Protein AF-A0A7S2C0S3-F1 (afdb_monomer_lite)

Sequence (112 aa):
PATGQLWLTEMDFATAGFRNLRANPLLFSLIRSTEPYLDTYADYQTSPEGPPHDLRNIGFGRIRLAAATGRHFALLATKPADGVDARTEPIDDRRAETAKADTHLQTWEAKT

Foldseek 3Di:
DDWDKDKDKFWQCVFPVNVVCVVDCVNCVVVCVVPVCVVVLSCQCPDPCHDQLVLLVVQFAAWEWAAPESTMIMIMTTHDDPPDNRSVHDHHYCHVVRYDPHPPDDDDDDDD

pLDDT: mean 84.0, std 10.49, range [46.88, 95.0]

Secondary structure (DSSP, 8-state):
----EEEEEEE-TTSHHHHHHHH-HHHHHHHHHH-TTHHHHHHHHHSTTSHHHHHHHHT---EEEEESSSSEEEEEEEPPPTT---TTSPPEE-HHHHPPP--SSPPPPP--

Organism: NCBI:txid156173

Radius of gyration: 17.03 Å; chains: 1; bounding box: 48×29×50 Å

Structure (mmCIF, N/CA/C/O backbone):
data_AF-A0A7S2C0S3-F1
#
_entry.id   AF-A0A7S2C0S3-F1
#
loop_
_atom_site.group_PDB
_atom_site.id
_atom_site.type_symbol
_atom_site.label_atom_id
_atom_site.label_alt_id
_atom_site.label_comp_id
_atom_site.label_asym_id
_atom_site.label_entity_id
_atom_site.label_seq_id
_atom_site.pdbx_PDB_ins_code
_atom_site.Cartn_x
_atom_site.Cartn_y
_atom_site.Cartn_z
_atom_site.occupancy
_atom_site.B_iso_or_equiv
_atom_site.auth_seq_id
_atom_site.auth_comp_id
_atom_site.auth_asym_id
_atom_site.auth_atom_id
_atom_site.pdbx_PDB_model_num
ATOM 1 N N . PRO A 1 1 ? 6.197 -0.061 -28.679 1.00 46.88 1 PRO A N 1
ATOM 2 C CA . PRO A 1 1 ? 6.094 -1.199 -27.733 1.00 46.88 1 PRO A CA 1
ATOM 3 C C . PRO A 1 1 ? 5.153 -0.840 -26.576 1.00 46.88 1 PRO A C 1
ATOM 5 O O . PRO A 1 1 ? 5.325 0.219 -25.982 1.00 46.88 1 PRO A O 1
ATOM 8 N N . ALA A 1 2 ? 4.138 -1.664 -26.304 1.00 51.72 2 ALA A N 1
ATOM 9 C CA . ALA A 1 2 ? 3.251 -1.444 -25.164 1.00 51.72 2 ALA A CA 1
ATOM 10 C C . ALA A 1 2 ? 4.029 -1.738 -23.873 1.00 51.72 2 ALA A C 1
ATOM 12 O O . ALA A 1 2 ? 4.403 -2.879 -23.608 1.00 51.72 2 ALA A O 1
ATOM 13 N N . THR A 1 3 ? 4.344 -0.697 -23.109 1.00 78.19 3 THR A N 1
ATOM 14 C CA . THR A 1 3 ? 4.945 -0.817 -21.781 1.00 78.19 3 THR A CA 1
ATOM 15 C C . THR A 1 3 ? 3.927 -1.473 -20.853 1.00 78.19 3 THR A C 1
ATOM 17 O O . THR A 1 3 ? 2.832 -0.950 -20.668 1.00 78.19 3 THR A O 1
ATOM 20 N N . GLY A 1 4 ? 4.264 -2.644 -20.303 1.00 88.56 4 GLY A N 1
ATOM 21 C CA . GLY A 1 4 ? 3.383 -3.367 -19.385 1.00 88.56 4 GLY A CA 1
ATOM 22 C C . GLY A 1 4 ? 3.106 -2.552 -18.121 1.00 88.56 4 GLY A C 1
ATOM 23 O O . GLY A 1 4 ? 4.006 -1.895 -17.595 1.00 88.56 4 GLY A O 1
ATOM 24 N N . GLN A 1 5 ? 1.869 -2.593 -17.636 1.00 92.56 5 GLN A N 1
ATOM 25 C CA . GLN A 1 5 ? 1.447 -1.893 -16.425 1.00 92.56 5 GLN A CA 1
ATOM 26 C C . GLN A 1 5 ? 0.695 -2.848 -15.503 1.00 92.56 5 GLN A C 1
ATOM 28 O O . GLN A 1 5 ? -0.105 -3.660 -15.963 1.00 92.56 5 GLN A O 1
ATOM 33 N N . LEU A 1 6 ? 0.957 -2.724 -14.205 1.00 93.12 6 LEU A N 1
ATOM 34 C CA . LEU A 1 6 ? 0.182 -3.334 -13.136 1.00 93.12 6 LEU A CA 1
ATOM 35 C C . LEU A 1 6 ? -0.607 -2.232 -12.437 1.00 93.12 6 LEU A C 1
ATOM 37 O O . LEU A 1 6 ? -0.039 -1.214 -12.034 1.00 93.12 6 LEU A O 1
ATOM 41 N N . TRP A 1 7 ? -1.905 -2.456 -12.282 1.00 92.88 7 TRP A N 1
ATOM 42 C CA . TRP A 1 7 ? -2.791 -1.575 -11.541 1.00 92.88 7 TRP A CA 1
ATOM 43 C C . TRP A 1 7 ? -3.417 -2.339 -10.380 1.00 92.88 7 TRP A C 1
ATOM 45 O O . TRP A 1 7 ? -3.895 -3.458 -10.563 1.00 92.88 7 TRP A O 1
ATOM 55 N N . LEU A 1 8 ? -3.382 -1.735 -9.197 1.00 92.06 8 LEU A N 1
ATOM 56 C CA . LEU A 1 8 ? -3.950 -2.272 -7.965 1.00 92.06 8 LEU A CA 1
ATOM 57 C C . LEU A 1 8 ? -4.816 -1.195 -7.313 1.00 92.06 8 LEU A C 1
ATOM 59 O O . LEU A 1 8 ? -4.447 -0.020 -7.300 1.00 92.06 8 LEU A O 1
ATOM 63 N N . THR A 1 9 ? -5.941 -1.601 -6.739 1.00 92.38 9 THR A N 1
ATOM 64 C CA . THR A 1 9 ? -6.779 -0.746 -5.895 1.00 92.38 9 THR A CA 1
ATOM 65 C C . THR A 1 9 ? -7.079 -1.477 -4.611 1.00 92.38 9 THR A C 1
ATOM 67 O O . THR A 1 9 ? -7.605 -2.585 -4.670 1.00 92.38 9 THR A O 1
ATOM 70 N N . GLU A 1 10 ? -6.770 -0.862 -3.478 1.00 90.94 10 GLU A N 1
ATOM 71 C CA . GLU A 1 10 ? -6.864 -1.523 -2.179 1.00 90.94 10 GLU A CA 1
ATOM 72 C C . GLU A 1 10 ? -7.330 -0.577 -1.077 1.00 90.94 10 GLU A C 1
ATOM 74 O O . GLU A 1 10 ? -7.316 0.650 -1.231 1.00 90.94 10 GLU A O 1
ATOM 79 N N . MET A 1 11 ? -7.739 -1.163 0.052 1.00 89.88 11 MET A N 1
ATOM 80 C CA . MET A 1 11 ? -7.954 -0.427 1.300 1.00 89.88 11 MET A CA 1
ATOM 81 C C . MET A 1 11 ? -6.669 0.289 1.711 1.00 89.88 11 MET A C 1
ATOM 83 O O . MET A 1 11 ? -5.594 -0.289 1.622 1.00 89.88 11 MET A O 1
ATOM 87 N N . ASP A 1 12 ? -6.772 1.524 2.194 1.00 90.75 12 ASP A N 1
ATOM 88 C CA . ASP A 1 12 ? -5.640 2.280 2.723 1.00 90.75 12 ASP A CA 1
ATOM 89 C C . ASP A 1 12 ? -5.652 2.265 4.255 1.00 90.75 12 ASP A C 1
ATOM 91 O O . ASP A 1 12 ? -6.290 3.102 4.907 1.00 90.75 12 ASP A O 1
ATOM 95 N N . PHE A 1 13 ? -4.919 1.322 4.847 1.00 90.12 13 PHE A N 1
ATOM 96 C CA . PHE A 1 13 ? -4.834 1.169 6.301 1.00 90.12 13 PHE A CA 1
ATOM 97 C C . PHE A 1 13 ? -4.103 2.320 7.005 1.00 90.12 13 PHE A C 1
ATOM 99 O O . PHE A 1 13 ? -4.201 2.432 8.230 1.00 90.12 13 PHE A O 1
ATOM 106 N N . ALA A 1 14 ? -3.422 3.208 6.268 1.00 87.69 14 ALA A N 1
ATOM 107 C CA . ALA A 1 14 ? -2.822 4.412 6.840 1.00 87.69 14 ALA A CA 1
ATOM 108 C C . ALA A 1 14 ? -3.865 5.513 7.121 1.00 87.69 14 ALA A C 1
ATOM 110 O O . ALA A 1 14 ? -3.604 6.428 7.910 1.00 87.69 14 ALA A O 1
ATOM 111 N N . THR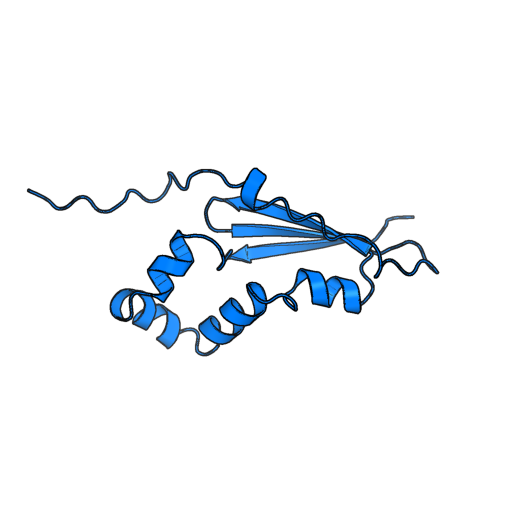 A 1 15 ? -5.057 5.428 6.517 1.00 86.94 15 THR A N 1
ATOM 112 C CA . THR A 1 15 ? -6.122 6.425 6.701 1.00 86.94 15 THR A CA 1
ATOM 113 C C . THR A 1 15 ? -6.695 6.408 8.118 1.00 86.94 15 THR A C 1
ATOM 115 O O . THR A 1 15 ? -6.799 5.370 8.777 1.00 86.94 15 THR A O 1
ATOM 118 N N . ALA A 1 16 ? -7.124 7.581 8.598 1.00 83.38 16 ALA A N 1
ATOM 119 C CA . ALA A 1 16 ? -7.678 7.735 9.945 1.00 83.38 16 ALA A CA 1
ATOM 120 C C . ALA A 1 16 ? -8.898 6.830 10.193 1.00 83.38 16 ALA A C 1
ATOM 122 O O . ALA A 1 16 ? -9.051 6.296 11.289 1.00 83.38 16 ALA A O 1
ATOM 123 N N . GLY A 1 17 ? -9.734 6.614 9.171 1.00 79.31 17 GLY A N 1
ATOM 124 C CA . GLY A 1 17 ? -10.901 5.738 9.266 1.00 79.31 17 GLY A CA 1
ATOM 125 C C . GLY A 1 17 ? -10.523 4.311 9.661 1.00 79.31 17 GLY A C 1
ATOM 126 O O . GLY A 1 17 ? -11.037 3.795 10.652 1.00 79.31 17 GLY A O 1
ATOM 127 N N . PHE A 1 18 ? -9.583 3.698 8.937 1.00 83.19 18 PHE A N 1
ATOM 128 C CA . PHE A 1 18 ? -9.135 2.339 9.233 1.00 83.19 18 PHE A CA 1
ATOM 129 C C . PHE A 1 18 ? -8.307 2.250 10.512 1.00 83.19 18 PHE A C 1
ATOM 131 O O . PHE A 1 18 ? -8.488 1.305 11.276 1.00 83.19 18 PHE A O 1
ATOM 138 N N . ARG A 1 19 ? -7.474 3.251 10.815 1.00 83.38 19 ARG A N 1
ATOM 139 C CA . ARG A 1 19 ? -6.751 3.310 12.096 1.00 83.38 19 ARG A CA 1
ATOM 140 C C . ARG A 1 19 ? -7.700 3.315 13.296 1.00 83.38 19 ARG A C 1
ATOM 142 O O . ARG A 1 19 ? -7.494 2.554 14.237 1.00 83.38 19 ARG A O 1
ATOM 149 N N . ASN A 1 20 ? -8.755 4.129 13.247 1.00 82.19 20 ASN A N 1
ATOM 150 C CA . ASN A 1 20 ? -9.740 4.221 14.327 1.00 82.19 20 ASN A CA 1
ATOM 151 C C . ASN A 1 20 ? -10.586 2.948 14.442 1.00 82.19 20 ASN A C 1
ATOM 153 O O . ASN A 1 20 ? -10.854 2.487 15.550 1.00 82.19 20 ASN A O 1
ATOM 157 N N . LEU A 1 21 ? -10.971 2.357 13.307 1.00 79.81 21 LEU A N 1
ATOM 158 C CA . LEU A 1 21 ? -11.674 1.074 13.272 1.00 79.81 21 LEU A CA 1
ATOM 159 C C . LEU A 1 21 ? -10.825 -0.043 13.895 1.00 79.81 21 LEU A C 1
ATOM 161 O O . LEU A 1 21 ? -11.312 -0.736 14.783 1.00 79.81 21 LEU A O 1
ATOM 165 N N . ARG A 1 22 ? -9.545 -0.159 13.514 1.00 82.31 22 ARG A N 1
ATOM 166 C CA . ARG A 1 22 ? -8.601 -1.160 14.052 1.00 82.31 22 ARG A CA 1
ATOM 167 C C . ARG A 1 22 ? -8.331 -0.996 15.548 1.00 82.31 22 ARG A C 1
ATOM 169 O O . ARG A 1 22 ? -8.066 -1.982 16.235 1.00 82.31 22 ARG A O 1
ATOM 176 N N . ALA A 1 23 ? -8.400 0.234 16.057 1.00 83.19 23 ALA A N 1
ATOM 177 C CA . ALA A 1 23 ? -8.223 0.530 17.475 1.00 83.19 23 ALA A CA 1
ATOM 178 C C . ALA A 1 23 ? -9.438 0.141 18.336 1.00 83.19 23 ALA A C 1
ATOM 180 O O . ALA A 1 23 ? -9.298 0.059 19.554 1.00 83.19 23 ALA A O 1
ATOM 181 N N . ASN A 1 24 ? -10.614 -0.103 17.742 1.00 83.75 24 ASN A N 1
ATOM 182 C CA . ASN A 1 24 ? -11.819 -0.495 18.468 1.00 83.75 24 ASN A CA 1
ATOM 183 C C . ASN A 1 24 ? -11.997 -2.028 18.445 1.00 83.75 24 ASN A C 1
ATOM 185 O O . ASN A 1 24 ? -12.421 -2.579 17.426 1.00 83.75 24 ASN A O 1
ATOM 189 N N . PRO A 1 25 ? -11.748 -2.737 19.564 1.00 76.50 25 PRO A N 1
ATOM 190 C CA . PRO A 1 25 ? -11.795 -4.197 19.591 1.00 76.50 25 PRO A CA 1
ATOM 191 C C . PRO A 1 25 ? -13.180 -4.751 19.261 1.00 76.50 25 PRO A C 1
ATOM 193 O O . PRO A 1 25 ? -13.276 -5.800 18.638 1.00 76.50 25 PRO A O 1
ATOM 196 N N . LEU A 1 26 ? -14.249 -4.049 19.650 1.00 79.25 26 LEU A N 1
ATOM 197 C CA . LEU A 1 26 ? -15.622 -4.490 19.420 1.00 79.25 26 LEU A CA 1
ATOM 198 C C . LEU A 1 26 ? -15.992 -4.363 17.938 1.00 79.25 26 LEU A C 1
ATOM 200 O O . LEU A 1 26 ? -16.424 -5.338 17.330 1.00 79.25 26 LEU A O 1
ATOM 204 N N . LEU A 1 27 ? -15.778 -3.185 17.345 1.00 70.50 27 LEU A N 1
ATOM 205 C CA . LEU A 1 27 ? -16.150 -2.913 15.950 1.00 70.50 27 LEU A CA 1
ATOM 206 C C . LEU A 1 27 ? -15.292 -3.694 14.949 1.00 70.50 27 LEU A C 1
ATOM 208 O O . LEU A 1 27 ? -15.778 -4.049 13.879 1.00 70.50 27 LEU A O 1
ATOM 212 N N . PHE A 1 28 ? -14.042 -3.995 15.303 1.00 72.75 28 PHE A N 1
ATOM 213 C CA . PHE A 1 28 ? -13.139 -4.765 14.450 1.00 72.75 28 PHE A CA 1
ATOM 214 C C . PHE A 1 28 ? -13.135 -6.271 14.749 1.00 72.75 28 PHE A C 1
ATOM 216 O O . PHE A 1 28 ? -12.559 -7.032 13.975 1.00 72.75 28 PHE A O 1
ATOM 223 N N . SER A 1 29 ? -13.783 -6.724 15.834 1.00 76.31 29 SER A N 1
ATOM 224 C CA . SER A 1 29 ? -13.845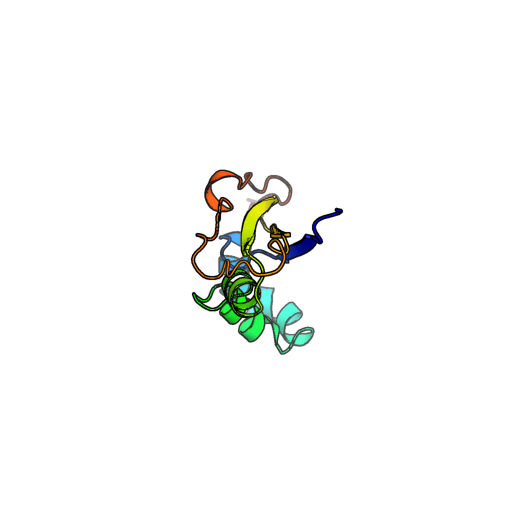 -8.154 16.190 1.00 76.31 29 SER A CA 1
ATOM 225 C C . SER A 1 29 ? -14.489 -8.996 15.094 1.00 76.31 29 SER A C 1
ATOM 227 O O . SER A 1 29 ? -13.966 -10.053 14.750 1.00 76.31 29 SER A O 1
ATOM 229 N N . LEU A 1 30 ? -15.583 -8.502 14.507 1.00 79.69 30 LEU A N 1
ATOM 230 C CA . LEU A 1 30 ? -16.303 -9.197 13.445 1.00 79.69 30 LEU A CA 1
ATOM 231 C C . LEU A 1 30 ? -15.422 -9.368 12.203 1.00 79.69 30 LEU A C 1
ATOM 233 O O . LEU A 1 30 ? -15.318 -10.470 11.676 1.00 79.69 30 LEU A O 1
ATOM 237 N N . ILE A 1 31 ? -14.726 -8.307 11.795 1.00 77.81 31 ILE A N 1
ATOM 238 C CA . ILE A 1 31 ? -13.850 -8.326 10.619 1.00 77.81 31 ILE A CA 1
ATOM 239 C C . ILE A 1 31 ? -12.640 -9.244 10.863 1.00 77.81 31 ILE A C 1
ATOM 241 O O . ILE A 1 31 ? -12.327 -10.091 10.032 1.00 77.81 31 ILE A O 1
ATOM 245 N N . ARG A 1 32 ? -12.002 -9.160 12.038 1.00 78.50 32 ARG A N 1
ATOM 246 C CA . ARG A 1 32 ? -10.898 -10.065 12.422 1.00 78.50 32 ARG A CA 1
ATOM 247 C C . ARG A 1 32 ? -11.324 -11.527 12.483 1.00 78.50 32 ARG A C 1
ATOM 249 O O . ARG A 1 32 ? -10.519 -12.406 12.197 1.00 78.50 32 ARG A O 1
ATOM 256 N N . SER A 1 33 ? -12.575 -11.793 12.861 1.00 82.56 33 SER A N 1
ATOM 257 C CA . SER A 1 33 ? -13.102 -13.160 12.919 1.00 82.56 33 SER A CA 1
ATOM 258 C C . SER A 1 33 ? -13.265 -13.793 11.535 1.00 82.56 33 SER A C 1
ATOM 260 O O . SER A 1 33 ? -13.169 -15.012 11.413 1.00 82.56 33 SER A O 1
ATOM 262 N N . THR A 1 34 ? -13.470 -12.976 10.497 1.00 85.06 34 THR A N 1
ATOM 263 C CA . THR A 1 34 ? -13.590 -13.435 9.107 1.00 85.06 34 THR A CA 1
ATOM 264 C C . THR A 1 34 ? -12.274 -13.353 8.334 1.00 85.06 34 THR A C 1
ATOM 266 O O . THR A 1 34 ? -12.101 -14.088 7.366 1.00 85.06 34 THR A O 1
ATOM 269 N N . GLU A 1 35 ? -11.333 -12.507 8.762 1.00 86.38 35 GLU A N 1
ATOM 270 C CA . GLU A 1 35 ? -10.050 -12.289 8.088 1.00 86.38 35 GLU A CA 1
ATOM 271 C C . GLU A 1 35 ? -8.867 -12.432 9.067 1.00 86.38 35 GLU A C 1
ATOM 273 O O . GLU A 1 35 ? -8.389 -11.442 9.631 1.00 86.38 35 GLU A O 1
ATOM 278 N N . PRO A 1 36 ? -8.347 -13.660 9.270 1.00 83.94 36 PRO A N 1
ATOM 279 C CA . PRO A 1 36 ? -7.355 -13.943 10.313 1.00 83.94 36 PRO A CA 1
ATOM 280 C C . PRO A 1 36 ? -5.994 -13.268 10.083 1.00 83.94 36 PRO A C 1
ATOM 282 O O . PRO A 1 36 ? -5.221 -13.118 11.026 1.00 83.94 36 PRO A O 1
ATOM 285 N N . TYR A 1 37 ? -5.696 -12.851 8.849 1.00 88.19 37 TYR A N 1
ATOM 286 C CA . TYR A 1 37 ? -4.435 -12.197 8.478 1.00 88.19 37 TYR A CA 1
ATOM 287 C C . TYR A 1 37 ? -4.573 -10.691 8.256 1.00 88.19 37 TYR A C 1
ATOM 289 O O . TYR A 1 37 ? -3.616 -10.055 7.818 1.00 88.19 37 TYR A O 1
ATOM 297 N N . LEU A 1 38 ? -5.740 -10.107 8.545 1.00 87.12 38 LEU A N 1
ATOM 298 C CA . LEU A 1 38 ? -6.014 -8.709 8.225 1.00 87.12 38 LEU A CA 1
ATOM 299 C C . LEU A 1 38 ? -5.055 -7.746 8.923 1.00 87.12 38 LEU A C 1
ATOM 301 O O . LEU A 1 38 ? -4.568 -6.810 8.298 1.00 87.12 38 LEU A O 1
ATOM 305 N N . ASP A 1 39 ? -4.754 -7.977 10.202 1.00 87.88 39 ASP A N 1
ATOM 306 C CA . ASP A 1 39 ? -3.807 -7.124 10.922 1.00 87.88 39 ASP A CA 1
ATOM 307 C C . ASP A 1 39 ? -2.391 -7.261 10.363 1.00 87.88 39 ASP A C 1
ATOM 309 O O . ASP A 1 39 ? -1.746 -6.250 10.113 1.00 87.88 39 ASP A O 1
ATOM 313 N N . THR A 1 40 ? -1.940 -8.486 10.078 1.00 91.38 40 THR A N 1
ATOM 314 C CA . THR A 1 40 ? -0.633 -8.725 9.449 1.00 91.38 40 THR A CA 1
ATOM 315 C C . THR A 1 40 ? -0.539 -8.044 8.086 1.00 91.38 40 THR A C 1
ATOM 317 O O . THR A 1 40 ? 0.472 -7.419 7.777 1.00 91.38 40 THR A O 1
ATOM 320 N N . TYR A 1 41 ? -1.599 -8.124 7.280 1.00 90.81 41 TYR 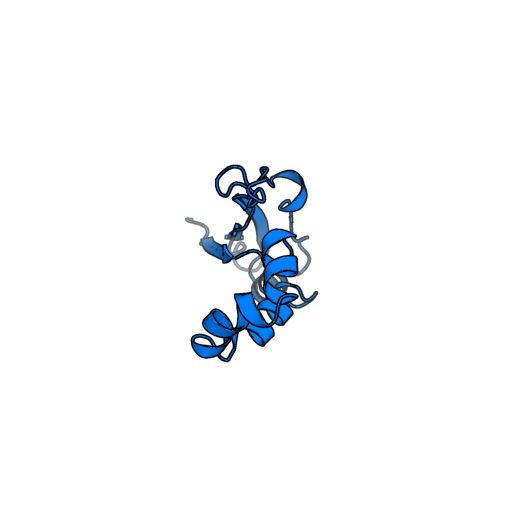A N 1
ATOM 321 C CA . TYR A 1 41 ? -1.661 -7.470 5.979 1.00 90.81 41 TYR A CA 1
ATOM 322 C C . TYR A 1 41 ? -1.671 -5.942 6.101 1.00 90.81 41 TYR A C 1
ATOM 324 O O . TYR A 1 41 ? -0.947 -5.262 5.378 1.00 90.81 41 TYR A O 1
ATOM 332 N N . ALA A 1 42 ? -2.441 -5.393 7.041 1.00 90.94 42 ALA A N 1
ATOM 333 C CA . ALA A 1 42 ? -2.492 -3.959 7.295 1.00 90.94 42 ALA A CA 1
ATOM 334 C C . ALA A 1 42 ? -1.145 -3.412 7.800 1.00 90.94 42 ALA A C 1
ATOM 336 O O . ALA A 1 42 ? -0.721 -2.326 7.395 1.00 90.94 42 ALA A O 1
ATOM 337 N N . ASP A 1 43 ? -0.449 -4.169 8.648 1.00 92.56 43 ASP A N 1
ATOM 338 C CA . ASP A 1 43 ? 0.881 -3.814 9.144 1.00 92.56 43 ASP A CA 1
ATOM 339 C C . ASP A 1 43 ? 1.919 -3.881 8.018 1.00 92.56 43 ASP A C 1
ATOM 341 O O . ASP A 1 43 ? 2.698 -2.946 7.850 1.00 92.56 43 ASP A O 1
ATOM 345 N N . TYR A 1 44 ? 1.867 -4.912 7.169 1.00 93.81 44 TYR A N 1
ATOM 346 C CA . TYR A 1 44 ? 2.686 -4.992 5.957 1.00 93.81 44 TYR A CA 1
ATOM 347 C C . TYR A 1 44 ? 2.438 -3.803 5.017 1.00 93.81 44 TYR A C 1
ATOM 349 O O . TYR A 1 44 ? 3.386 -3.128 4.615 1.00 93.81 44 TYR A O 1
ATOM 357 N N . GLN A 1 45 ? 1.174 -3.489 4.717 1.00 93.00 45 GLN A N 1
ATOM 358 C CA . GLN A 1 45 ? 0.806 -2.402 3.809 1.00 93.00 45 GLN A CA 1
ATOM 359 C C . GLN A 1 45 ? 1.300 -1.031 4.293 1.00 93.00 45 GLN A C 1
ATOM 361 O O . GLN A 1 45 ? 1.665 -0.181 3.481 1.00 93.00 45 GLN A O 1
ATOM 366 N N . THR A 1 46 ? 1.304 -0.815 5.608 1.00 90.38 46 THR A N 1
ATOM 367 C CA . THR A 1 46 ? 1.733 0.448 6.228 1.00 90.38 46 THR A CA 1
ATOM 368 C C . THR A 1 46 ? 3.221 0.487 6.578 1.00 90.38 46 THR A C 1
ATOM 370 O O . THR A 1 46 ? 3.724 1.539 6.979 1.00 90.38 46 THR A O 1
ATOM 373 N N . SER A 1 47 ? 3.939 -0.624 6.406 1.00 92.38 47 SER A N 1
ATOM 374 C CA . SER A 1 47 ? 5.373 -0.705 6.668 1.00 92.38 47 SER A CA 1
ATOM 375 C C . SER A 1 47 ? 6.215 -0.016 5.578 1.00 92.38 47 SER A C 1
ATOM 377 O O . SER A 1 47 ? 5.770 0.122 4.434 1.00 92.38 47 SER A O 1
ATOM 379 N N . PRO A 1 48 ? 7.472 0.365 5.885 1.00 87.19 48 PRO A N 1
ATOM 380 C CA . PRO A 1 48 ? 8.426 0.847 4.880 1.00 87.19 48 PRO A CA 1
ATOM 381 C C . PRO A 1 48 ? 8.715 -0.160 3.753 1.00 87.19 48 PRO A C 1
ATOM 383 O O . PRO A 1 48 ? 9.124 0.238 2.663 1.00 87.19 48 PRO A O 1
ATOM 386 N N . GLU A 1 49 ? 8.488 -1.449 4.013 1.00 88.19 49 GLU A N 1
ATOM 387 C CA . GLU A 1 49 ? 8.690 -2.567 3.084 1.00 88.19 49 GLU A CA 1
ATOM 388 C C . GLU A 1 49 ? 7.367 -3.034 2.452 1.00 88.19 49 GLU A C 1
ATOM 390 O O . GLU A 1 49 ? 7.253 -4.160 1.982 1.00 88.19 49 GLU A O 1
ATOM 395 N N . GLY A 1 50 ? 6.346 -2.173 2.439 1.00 91.31 50 GLY A N 1
ATOM 396 C CA . GLY A 1 50 ? 5.033 -2.502 1.897 1.00 91.31 50 GLY A CA 1
ATOM 397 C C . GLY A 1 50 ? 4.995 -2.687 0.368 1.00 91.31 50 GLY A C 1
ATOM 398 O O . GLY A 1 50 ? 6.015 -2.603 -0.325 1.00 91.31 50 GLY A O 1
ATOM 399 N N . PRO A 1 51 ? 3.789 -2.849 -0.207 1.00 93.00 51 PRO A N 1
ATOM 400 C CA . PRO A 1 51 ? 3.590 -3.203 -1.616 1.00 93.00 51 PRO A CA 1
ATOM 401 C C . PRO A 1 51 ? 4.372 -2.359 -2.642 1.00 93.00 51 PRO A C 1
ATOM 403 O O . PRO A 1 51 ? 4.918 -2.930 -3.589 1.00 93.00 51 PRO A O 1
ATOM 406 N N . PRO A 1 52 ? 4.488 -1.021 -2.497 1.00 93.00 52 PRO A N 1
ATOM 407 C CA . PRO A 1 52 ? 5.286 -0.208 -3.417 1.00 93.00 52 PRO A CA 1
ATOM 408 C C . PRO A 1 52 ? 6.771 -0.587 -3.422 1.00 93.00 52 PRO A C 1
ATOM 410 O O . PRO A 1 52 ? 7.420 -0.559 -4.467 1.00 93.00 52 PRO A O 1
ATOM 413 N N . HIS A 1 53 ? 7.311 -0.946 -2.258 1.00 92.00 53 HIS A N 1
ATOM 414 C CA . HIS A 1 53 ? 8.706 -1.327 -2.108 1.00 92.00 53 HIS A CA 1
ATOM 415 C C . HIS A 1 53 ? 8.966 -2.710 -2.717 1.00 92.00 53 HIS A C 1
ATOM 417 O O . HIS A 1 53 ? 9.949 -2.891 -3.438 1.00 92.00 53 HIS A O 1
ATOM 423 N N . ASP A 1 54 ? 8.060 -3.664 -2.508 1.00 92.88 54 ASP A N 1
ATOM 424 C CA . ASP A 1 54 ? 8.169 -5.000 -3.102 1.00 92.88 54 ASP A CA 1
ATOM 425 C C . ASP A 1 54 ? 8.063 -4.976 -4.625 1.00 92.88 54 ASP A C 1
ATOM 427 O O . ASP A 1 54 ? 8.867 -5.605 -5.314 1.00 92.88 54 ASP A O 1
ATOM 431 N N . LEU A 1 55 ? 7.144 -4.182 -5.179 1.00 92.62 55 LEU A N 1
ATOM 432 C CA . LEU A 1 55 ? 7.044 -3.998 -6.629 1.00 92.62 55 LEU A CA 1
ATOM 433 C C . LEU A 1 55 ? 8.341 -3.438 -7.218 1.00 92.62 55 LEU A C 1
ATOM 435 O O . LEU A 1 55 ? 8.799 -3.898 -8.268 1.00 92.62 55 LEU A O 1
ATOM 439 N N . ARG A 1 56 ? 8.976 -2.498 -6.517 1.00 91.50 56 ARG A N 1
ATOM 440 C CA . ARG A 1 56 ? 10.285 -1.971 -6.903 1.00 91.50 56 ARG A CA 1
ATOM 441 C C . ARG A 1 56 ? 11.359 -3.056 -6.861 1.00 91.50 56 ARG A C 1
ATOM 443 O O . ARG A 1 56 ? 12.099 -3.213 -7.828 1.00 91.50 56 ARG A O 1
ATOM 450 N N . ASN A 1 57 ? 11.416 -3.846 -5.789 1.00 90.75 57 ASN A N 1
ATOM 451 C CA . ASN A 1 57 ? 12.379 -4.942 -5.637 1.00 90.75 57 ASN A CA 1
ATOM 452 C C . ASN A 1 57 ? 12.259 -5.985 -6.764 1.00 90.75 57 ASN A C 1
ATOM 454 O O . ASN A 1 57 ? 13.278 -6.438 -7.299 1.00 90.75 57 ASN A O 1
ATOM 458 N N . ILE A 1 58 ? 11.022 -6.299 -7.168 1.00 89.94 58 ILE A N 1
ATOM 459 C CA . ILE A 1 58 ? 10.690 -7.209 -8.278 1.00 89.94 58 ILE A CA 1
ATOM 460 C C . ILE A 1 58 ? 11.132 -6.647 -9.643 1.00 89.94 58 ILE A C 1
ATOM 462 O O . ILE A 1 58 ? 11.351 -7.413 -10.581 1.00 89.94 58 ILE A O 1
ATOM 466 N N . GLY A 1 59 ? 11.329 -5.331 -9.757 1.00 89.62 59 GLY A N 1
ATOM 467 C CA . GLY A 1 59 ? 11.852 -4.677 -10.959 1.00 89.62 59 GLY A CA 1
ATOM 468 C C . GLY A 1 59 ? 10.843 -3.796 -11.695 1.00 89.62 59 GLY A C 1
ATOM 469 O O . GLY A 1 59 ? 11.088 -3.434 -12.846 1.00 89.62 59 GLY A O 1
ATOM 470 N N . PHE A 1 60 ? 9.718 -3.433 -11.071 1.00 91.31 60 PHE A N 1
ATOM 471 C CA . PHE A 1 60 ? 8.922 -2.311 -11.570 1.00 91.31 60 PHE A CA 1
ATOM 472 C C . PHE A 1 60 ? 9.677 -0.999 -11.349 1.00 91.31 60 PHE A C 1
ATOM 474 O O . PHE A 1 60 ? 10.369 -0.836 -10.347 1.00 91.31 60 PHE A O 1
ATOM 481 N N . GLY A 1 61 ? 9.540 -0.071 -12.296 1.00 87.44 61 GLY A N 1
ATOM 482 C CA . GLY A 1 61 ? 10.223 1.217 -12.231 1.00 87.44 61 GLY A CA 1
ATOM 483 C C . GLY A 1 61 ? 9.335 2.311 -11.682 1.00 87.44 61 GLY A C 1
ATOM 484 O O . GLY A 1 61 ? 9.270 2.545 -10.480 1.00 87.44 61 GLY A O 1
ATOM 485 N N . ARG A 1 62 ? 8.596 2.960 -12.583 1.00 91.06 62 ARG A N 1
ATOM 486 C CA . ARG A 1 62 ? 7.692 4.045 -12.214 1.00 91.06 62 ARG A CA 1
ATOM 487 C C . ARG A 1 62 ? 6.507 3.505 -11.417 1.00 91.06 62 ARG A C 1
ATOM 489 O O . ARG A 1 62 ? 5.593 2.913 -12.000 1.00 91.06 62 ARG A O 1
ATOM 496 N N . ILE A 1 63 ? 6.517 3.761 -10.113 1.00 94.62 63 ILE A N 1
ATOM 497 C CA . ILE A 1 63 ? 5.450 3.413 -9.171 1.00 94.62 63 ILE A CA 1
ATOM 498 C C . ILE A 1 63 ? 4.792 4.699 -8.676 1.00 94.62 63 ILE A C 1
ATOM 500 O O . ILE A 1 63 ? 5.469 5.619 -8.219 1.00 94.62 63 ILE A O 1
ATOM 504 N N . ARG A 1 64 ? 3.465 4.766 -8.789 1.00 94.94 64 ARG A N 1
ATOM 505 C CA . ARG A 1 64 ? 2.647 5.906 -8.366 1.00 94.94 64 ARG A CA 1
ATOM 506 C C . ARG A 1 64 ? 1.525 5.438 -7.466 1.00 94.94 64 ARG A C 1
ATOM 508 O O . ARG A 1 64 ? 0.847 4.473 -7.813 1.00 94.94 64 ARG A O 1
ATOM 515 N N . LEU A 1 65 ? 1.298 6.154 -6.373 1.00 94.75 65 LEU A N 1
ATOM 516 C CA . LEU A 1 65 ? 0.152 5.958 -5.498 1.00 94.75 65 LEU A CA 1
ATOM 517 C C . LEU A 1 65 ? -0.678 7.236 -5.442 1.00 94.75 65 LEU A C 1
ATOM 519 O O . LEU A 1 65 ? -0.147 8.339 -5.337 1.00 94.75 65 LEU A O 1
ATOM 523 N N . ALA A 1 66 ? -1.993 7.077 -5.481 1.00 93.81 66 ALA A N 1
ATOM 524 C CA . ALA A 1 66 ? -2.948 8.153 -5.268 1.00 93.81 66 ALA A CA 1
ATOM 525 C C . ALA A 1 66 ? -4.114 7.635 -4.429 1.00 93.81 66 ALA A C 1
ATOM 527 O O . ALA A 1 66 ? -4.446 6.452 -4.481 1.00 93.81 66 ALA A O 1
ATOM 528 N N . ALA A 1 67 ? -4.760 8.510 -3.667 1.00 89.19 67 ALA A N 1
ATOM 529 C CA . ALA A 1 67 ? -6.000 8.165 -2.998 1.00 89.19 67 ALA A CA 1
ATOM 530 C C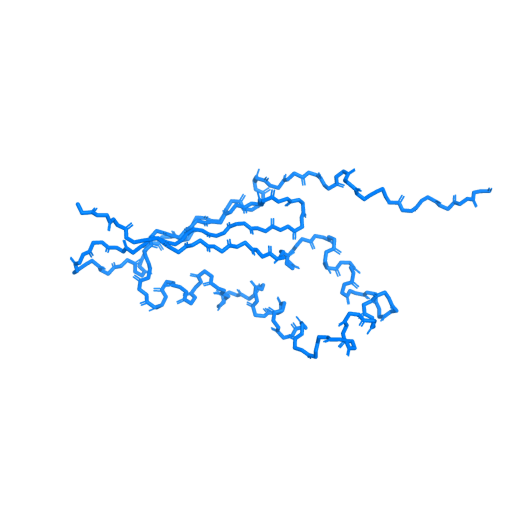 . ALA A 1 67 ? -7.103 8.007 -4.054 1.00 89.19 67 ALA A C 1
ATOM 532 O O . ALA A 1 67 ? -7.367 8.915 -4.844 1.00 89.19 67 ALA A O 1
ATOM 533 N N . ALA A 1 68 ? -7.738 6.838 -4.076 1.00 81.88 68 ALA A N 1
ATOM 534 C CA . ALA A 1 68 ? -8.896 6.571 -4.922 1.00 81.88 68 ALA A CA 1
ATOM 535 C C . ALA A 1 68 ? -10.174 7.098 -4.252 1.00 81.88 68 ALA A C 1
ATOM 537 O O . ALA A 1 68 ? -11.023 7.710 -4.899 1.00 81.88 68 ALA A O 1
ATOM 538 N N . THR A 1 69 ? -10.281 6.903 -2.934 1.00 78.69 69 THR A N 1
ATOM 539 C CA . THR A 1 69 ? -11.326 7.474 -2.071 1.00 78.69 69 THR A CA 1
ATOM 540 C C . THR A 1 69 ? -10.717 7.888 -0.726 1.00 78.69 69 THR A C 1
ATOM 542 O O . THR A 1 69 ? -9.517 7.731 -0.521 1.00 78.69 69 THR A O 1
ATOM 545 N N . GLY A 1 70 ? -11.521 8.376 0.228 1.00 75.50 70 GLY A N 1
ATOM 546 C CA . GLY A 1 70 ? -11.042 8.674 1.589 1.00 75.50 70 GLY A CA 1
ATOM 547 C C . GLY A 1 70 ? -10.524 7.460 2.383 1.00 75.50 70 GLY A C 1
ATOM 548 O O . GLY A 1 70 ? -9.951 7.639 3.455 1.00 75.50 70 GLY A O 1
ATOM 549 N N . ARG A 1 71 ? -10.716 6.234 1.871 1.00 84.88 71 ARG A N 1
ATOM 550 C CA . ARG A 1 71 ? -10.335 4.965 2.521 1.00 84.88 71 ARG A CA 1
ATOM 551 C C . ARG A 1 71 ? -9.602 3.981 1.607 1.00 84.88 71 ARG A C 1
ATOM 553 O O . ARG A 1 71 ? -9.202 2.926 2.075 1.00 84.88 71 ARG A O 1
ATOM 560 N N . HIS A 1 72 ? -9.435 4.285 0.325 1.00 89.19 72 HIS A N 1
ATOM 561 C CA . HIS A 1 72 ? -8.797 3.382 -0.636 1.00 89.19 72 HIS A CA 1
ATOM 562 C C . HIS A 1 72 ? -7.723 4.125 -1.413 1.00 89.19 72 HIS A C 1
ATOM 564 O O . HIS A 1 72 ? -7.879 5.314 -1.701 1.00 89.19 72 HIS A O 1
ATOM 570 N N . PHE A 1 73 ? -6.685 3.413 -1.832 1.00 92.75 73 PHE A N 1
ATOM 571 C CA . PHE A 1 73 ? -5.683 3.934 -2.750 1.00 92.75 73 PHE A CA 1
ATOM 572 C C . PHE A 1 73 ? -5.702 3.176 -4.077 1.00 92.75 73 PHE A C 1
ATOM 574 O O . PHE A 1 73 ? -6.155 2.036 -4.168 1.00 92.75 73 PHE A O 1
ATOM 581 N N . ALA A 1 74 ? -5.190 3.832 -5.110 1.00 94.50 74 ALA A N 1
ATOM 582 C CA . ALA A 1 74 ? -4.813 3.226 -6.371 1.00 94.50 74 ALA A CA 1
ATOM 583 C C . ALA A 1 74 ? -3.289 3.263 -6.499 1.00 94.50 74 ALA A C 1
ATOM 585 O O . ALA A 1 74 ? -2.663 4.292 -6.233 1.00 94.50 74 ALA A O 1
ATOM 586 N N . LEU A 1 75 ? -2.706 2.149 -6.928 1.00 95.00 75 LEU A N 1
ATOM 587 C CA . LEU A 1 75 ? -1.290 2.004 -7.224 1.00 95.00 75 LEU A CA 1
ATOM 588 C C . LEU A 1 75 ? -1.125 1.626 -8.692 1.00 95.00 75 LEU A C 1
ATOM 590 O O . LEU A 1 75 ? -1.757 0.694 -9.187 1.00 95.00 75 LEU A O 1
ATOM 594 N N . LEU A 1 76 ? -0.250 2.347 -9.385 1.00 95.00 76 LEU A N 1
ATOM 595 C CA . LEU A 1 76 ? 0.159 2.047 -10.750 1.00 95.00 76 LEU A CA 1
ATOM 596 C C . LEU A 1 76 ? 1.662 1.785 -10.776 1.00 95.00 76 LEU A C 1
ATOM 598 O O . LEU A 1 76 ? 2.444 2.671 -10.439 1.00 95.00 76 LEU A O 1
ATOM 602 N N . ALA A 1 77 ? 2.058 0.602 -11.233 1.00 94.56 77 ALA A N 1
ATOM 603 C CA . ALA A 1 77 ? 3.449 0.226 -11.436 1.00 94.56 77 ALA A CA 1
ATOM 604 C C . ALA A 1 77 ? 3.697 -0.054 -12.923 1.00 94.56 77 ALA A C 1
ATOM 606 O O . ALA A 1 77 ? 2.975 -0.823 -13.557 1.00 94.56 77 ALA A O 1
ATOM 607 N N . THR A 1 78 ? 4.708 0.587 -13.506 1.00 93.12 78 THR A N 1
ATOM 608 C CA . THR A 1 78 ? 5.045 0.434 -14.930 1.00 93.12 78 THR A CA 1
ATOM 609 C C . THR A 1 78 ? 6.318 -0.387 -15.085 1.00 93.12 78 THR A C 1
ATOM 611 O O . THR A 1 78 ? 7.326 -0.106 -14.429 1.00 93.12 78 THR A O 1
ATOM 614 N N . LYS A 1 79 ? 6.282 -1.394 -15.964 1.00 91.19 79 LYS A N 1
ATOM 615 C CA . LYS A 1 79 ? 7.468 -2.165 -16.340 1.00 91.19 79 LYS A CA 1
ATOM 616 C C . LYS A 1 79 ? 8.478 -1.210 -17.003 1.00 91.19 79 LYS A C 1
ATOM 618 O O . LYS A 1 79 ? 8.087 -0.493 -17.931 1.00 91.19 79 LYS A O 1
ATOM 623 N N . PRO A 1 80 ? 9.746 -1.184 -16.562 1.00 88.94 80 PRO A N 1
ATOM 624 C CA . PRO A 1 80 ? 10.770 -0.386 -17.221 1.00 88.94 80 PRO A CA 1
ATOM 625 C C . PRO A 1 80 ? 11.063 -0.924 -18.631 1.00 88.94 80 PRO A C 1
ATOM 627 O O . PRO A 1 80 ? 10.677 -2.041 -18.991 1.00 88.94 80 PRO A O 1
ATOM 630 N N . ALA A 1 81 ? 11.741 -0.116 -19.448 1.00 86.31 81 ALA A N 1
ATOM 631 C CA . ALA A 1 81 ? 12.287 -0.598 -20.713 1.00 86.31 81 ALA A CA 1
ATOM 632 C C . ALA A 1 81 ? 13.310 -1.721 -20.461 1.00 86.31 81 ALA A C 1
ATOM 634 O O . ALA A 1 81 ? 13.947 -1.767 -19.407 1.00 86.31 81 ALA A O 1
ATOM 635 N N . ASP A 1 82 ? 13.464 -2.633 -21.421 1.00 82.75 82 ASP A N 1
ATOM 636 C CA . ASP A 1 82 ? 14.371 -3.767 -21.256 1.00 82.75 82 ASP A CA 1
ATOM 637 C C . ASP A 1 82 ? 15.815 -3.278 -21.027 1.00 82.75 82 ASP A C 1
ATOM 639 O O . ASP A 1 82 ? 16.302 -2.377 -21.711 1.00 82.75 82 ASP A O 1
ATOM 643 N N . GLY A 1 83 ? 16.487 -3.860 -20.029 1.00 80.81 83 GLY A N 1
ATOM 644 C CA . GLY A 1 83 ? 17.847 -3.480 -19.632 1.00 80.81 83 GLY A CA 1
ATOM 645 C C . GLY A 1 83 ? 17.953 -2.263 -18.705 1.00 80.81 83 GLY A C 1
ATOM 646 O O . GLY A 1 83 ? 19.065 -1.907 -18.323 1.00 80.81 83 GLY A O 1
ATOM 647 N N . VAL A 1 84 ? 16.837 -1.639 -18.310 1.00 83.38 84 VAL A N 1
ATOM 648 C CA . VAL A 1 84 ? 16.829 -0.537 -17.334 1.00 83.38 84 VAL A CA 1
ATOM 649 C C . VAL A 1 84 ? 16.563 -1.078 -15.928 1.00 83.38 84 VAL A C 1
ATOM 651 O O . VAL A 1 84 ? 15.498 -1.641 -15.672 1.00 83.38 84 VAL A O 1
ATOM 654 N N . ASP A 1 85 ? 17.508 -0.872 -15.003 1.00 82.69 85 ASP A N 1
ATOM 655 C CA . ASP A 1 85 ? 17.257 -1.053 -13.568 1.00 82.69 85 ASP A CA 1
ATOM 656 C C . ASP A 1 85 ? 16.613 0.218 -13.009 1.00 82.69 85 ASP A C 1
ATOM 658 O O . ASP A 1 85 ? 17.246 1.269 -12.913 1.00 82.69 85 ASP A O 1
ATOM 662 N N . ALA A 1 86 ? 15.335 0.113 -12.663 1.00 81.75 86 ALA A N 1
ATOM 663 C CA . ALA A 1 86 ? 14.547 1.221 -12.149 1.00 81.75 86 ALA A CA 1
ATOM 664 C C . ALA A 1 86 ? 14.333 1.153 -10.625 1.00 81.75 86 ALA A C 1
ATOM 666 O O . ALA A 1 86 ? 13.533 1.909 -10.079 1.00 81.75 86 ALA A O 1
ATOM 667 N N . ARG A 1 87 ? 15.084 0.302 -9.906 1.00 83.69 87 ARG A N 1
ATOM 668 C CA . ARG A 1 87 ? 15.035 0.215 -8.432 1.00 83.69 87 ARG A CA 1
ATOM 669 C C . ARG A 1 87 ? 15.455 1.503 -7.723 1.00 83.69 87 ARG A C 1
ATOM 671 O O . ARG A 1 87 ? 15.176 1.670 -6.538 1.00 83.69 87 ARG A O 1
ATOM 678 N N . THR A 1 88 ? 16.136 2.401 -8.428 1.00 80.44 88 THR A N 1
ATOM 679 C CA . THR A 1 88 ? 16.568 3.708 -7.921 1.00 80.44 88 THR A CA 1
ATOM 680 C C . THR A 1 88 ? 15.541 4.813 -8.162 1.00 80.44 88 THR A C 1
ATOM 682 O O . THR A 1 88 ? 15.700 5.903 -7.611 1.00 80.44 88 THR A O 1
ATOM 685 N N . GLU A 1 89 ? 14.483 4.561 -8.945 1.00 84.00 89 GLU A N 1
ATOM 686 C CA . GLU A 1 89 ? 13.422 5.547 -9.144 1.00 84.00 89 GLU A CA 1
ATOM 687 C C . GLU A 1 89 ? 12.656 5.786 -7.827 1.00 84.00 89 GLU A C 1
ATOM 689 O O . GLU A 1 89 ? 1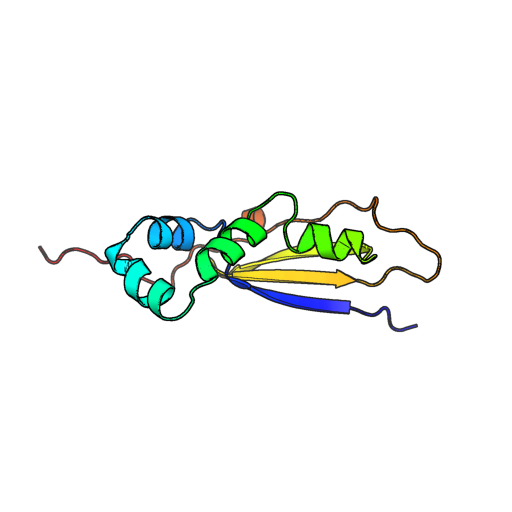2.371 4.839 -7.078 1.00 84.00 89 GLU A O 1
ATOM 694 N N . PRO A 1 90 ? 12.323 7.051 -7.508 1.00 85.62 90 PRO A N 1
ATOM 695 C CA . PRO A 1 90 ? 11.534 7.360 -6.329 1.00 85.62 90 PRO A CA 1
ATOM 696 C C . PRO A 1 90 ? 10.095 6.869 -6.507 1.00 85.62 90 PRO A C 1
ATOM 698 O O . PRO A 1 90 ? 9.501 6.980 -7.581 1.00 85.62 90 PRO A O 1
ATOM 701 N N . ILE A 1 91 ? 9.521 6.368 -5.416 1.00 92.06 91 ILE A N 1
ATOM 702 C CA . ILE A 1 91 ? 8.098 6.041 -5.340 1.00 92.06 91 ILE A CA 1
ATOM 703 C C . ILE A 1 91 ? 7.331 7.360 -5.197 1.00 92.06 91 ILE A C 1
ATOM 705 O O . ILE A 1 91 ? 7.565 8.117 -4.256 1.00 92.06 91 ILE A O 1
ATOM 709 N N . ASP A 1 92 ? 6.430 7.639 -6.138 1.00 93.94 92 ASP A N 1
ATOM 710 C CA . ASP A 1 92 ? 5.599 8.847 -6.151 1.00 93.94 92 ASP A CA 1
ATOM 711 C C . ASP A 1 92 ? 4.297 8.574 -5.382 1.00 93.94 92 ASP A C 1
ATOM 713 O O . ASP A 1 92 ? 3.297 8.145 -5.964 1.00 93.94 92 ASP A O 1
ATOM 717 N N . ASP A 1 93 ? 4.332 8.746 -4.058 1.00 92.62 93 ASP A N 1
ATOM 718 C CA . ASP A 1 93 ? 3.165 8.576 -3.187 1.00 92.62 93 ASP A CA 1
ATOM 719 C C . ASP A 1 93 ? 2.457 9.911 -2.932 1.00 92.62 93 ASP A C 1
ATOM 721 O O . ASP A 1 93 ? 2.918 10.746 -2.156 1.00 92.62 93 ASP A O 1
ATOM 725 N N . ARG A 1 94 ? 1.296 10.091 -3.569 1.00 93.25 94 ARG A N 1
ATOM 726 C CA . ARG A 1 94 ? 0.459 11.292 -3.446 1.00 93.25 94 ARG A CA 1
ATOM 727 C C . ARG A 1 94 ? -0.829 11.045 -2.684 1.00 93.25 94 ARG A C 1
ATOM 729 O O . ARG A 1 94 ? -1.764 11.840 -2.802 1.00 93.25 94 ARG A O 1
ATOM 736 N N . ARG A 1 95 ? -0.943 9.951 -1.925 1.00 90.62 95 ARG A N 1
ATOM 737 C CA . ARG A 1 95 ? -2.189 9.622 -1.209 1.00 90.62 95 ARG A CA 1
ATOM 738 C C . ARG A 1 95 ? -2.623 10.742 -0.269 1.00 90.62 95 ARG A C 1
ATOM 740 O O . ARG A 1 95 ? -3.795 11.094 -0.272 1.00 90.62 95 ARG A O 1
ATOM 747 N N . ALA A 1 96 ? -1.687 11.370 0.443 1.00 86.69 96 ALA A N 1
ATOM 748 C CA . ALA A 1 96 ? -1.987 12.504 1.320 1.00 86.69 96 ALA A CA 1
ATOM 749 C C . ALA A 1 96 ? -2.522 13.733 0.558 1.00 86.69 96 ALA A C 1
ATOM 751 O O . ALA A 1 96 ? -3.445 14.391 1.026 1.00 86.69 96 ALA A O 1
ATOM 752 N N . GLU A 1 97 ? -1.973 14.025 -0.623 1.00 87.75 97 GLU A N 1
ATOM 753 C CA . GLU A 1 97 ? -2.351 15.187 -1.444 1.00 87.75 97 GLU A CA 1
ATOM 754 C C . GLU A 1 97 ? -3.673 14.982 -2.194 1.00 87.75 97 GLU A C 1
ATOM 756 O O . GLU A 1 97 ? -4.410 15.929 -2.456 1.00 87.75 97 GLU A O 1
ATOM 761 N N . THR A 1 98 ? -3.961 13.737 -2.573 1.00 85.69 98 THR A N 1
ATOM 762 C CA . THR A 1 98 ? -5.125 13.370 -3.396 1.00 85.69 98 THR A CA 1
ATOM 763 C C . THR A 1 98 ? -6.296 12.840 -2.573 1.00 85.69 98 THR A C 1
ATOM 765 O O . THR A 1 98 ? -7.375 12.606 -3.125 1.00 85.69 98 THR A O 1
ATOM 768 N N . ALA A 1 99 ? -6.110 12.667 -1.260 1.00 83.56 99 ALA A N 1
ATOM 769 C CA . ALA A 1 99 ? -7.151 12.229 -0.345 1.00 83.56 99 ALA A CA 1
ATOM 770 C C . ALA A 1 99 ? -8.329 13.205 -0.366 1.00 83.56 99 ALA A C 1
ATOM 772 O O . ALA A 1 99 ? -8.199 14.397 -0.090 1.00 83.56 99 ALA A O 1
ATOM 773 N N . LYS A 1 100 ? -9.513 12.674 -0.664 1.00 78.69 100 LYS A N 1
ATOM 774 C CA . LYS A 1 100 ? -10.770 13.403 -0.500 1.00 78.69 100 LYS A CA 1
ATOM 775 C C . LYS A 1 100 ? -11.356 13.085 0.864 1.00 78.69 100 LYS A C 1
ATOM 777 O O . LYS A 1 100 ? -11.253 11.952 1.333 1.00 78.69 100 LYS A O 1
ATOM 782 N N . ALA A 1 101 ? -11.997 14.081 1.471 1.00 72.62 101 ALA A N 1
ATOM 783 C CA . ALA A 1 101 ? -12.758 13.871 2.691 1.00 72.62 101 ALA A CA 1
ATOM 784 C C . ALA A 1 101 ? -13.786 12.756 2.467 1.00 72.62 101 ALA A C 1
ATOM 786 O O . ALA A 1 101 ? -14.487 12.734 1.452 1.00 72.62 101 ALA A O 1
ATOM 787 N N . ASP A 1 102 ? -13.855 11.820 3.408 1.00 65.75 102 ASP A N 1
ATOM 788 C CA . ASP A 1 102 ? -14.831 10.743 3.353 1.00 65.75 102 ASP A CA 1
ATOM 789 C C . ASP A 1 102 ? -16.204 11.284 3.759 1.00 65.75 102 ASP A C 1
ATOM 791 O O . ASP A 1 102 ? -16.553 11.336 4.935 1.00 65.75 102 ASP A O 1
ATOM 795 N N . THR A 1 103 ? -16.964 11.764 2.776 1.00 68.38 103 THR A N 1
ATOM 796 C CA . THR A 1 103 ? -18.299 12.341 2.988 1.00 68.38 103 THR A CA 1
ATOM 797 C C . THR A 1 103 ? -19.417 11.303 2.909 1.00 68.38 103 THR A C 1
ATOM 799 O O . THR A 1 103 ? -20.585 11.652 3.054 1.00 68.38 103 THR A O 1
ATOM 802 N N . HIS A 1 104 ? -19.094 10.039 2.619 1.00 59.41 104 HIS A N 1
ATOM 803 C CA . HIS A 1 104 ? -20.093 9.008 2.323 1.00 59.41 104 HIS A CA 1
ATOM 804 C C . HIS A 1 104 ? -20.581 8.265 3.567 1.00 59.41 104 HIS A C 1
ATOM 806 O O . HIS A 1 104 ? -21.638 7.641 3.532 1.00 59.41 104 HIS A O 1
ATOM 812 N N . LEU A 1 105 ? -19.840 8.348 4.671 1.00 57.84 105 LEU A N 1
ATOM 813 C CA . LEU A 1 105 ? -20.235 7.803 5.962 1.00 57.84 105 LEU A CA 1
ATOM 814 C C . LEU A 1 105 ? -20.340 8.951 6.960 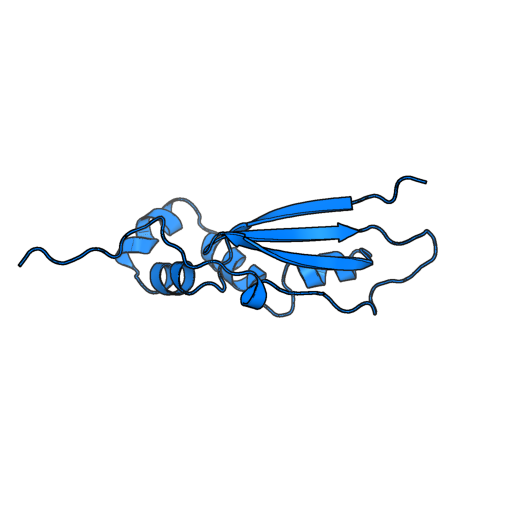1.00 57.84 105 LEU A C 1
ATOM 816 O O . LEU A 1 105 ? -19.328 9.465 7.430 1.00 57.84 105 LEU A O 1
ATOM 820 N N . GLN A 1 106 ? -21.575 9.355 7.260 1.00 60.25 106 GLN A N 1
ATOM 821 C CA . GLN A 1 106 ? -21.837 10.320 8.320 1.00 60.25 106 GLN A CA 1
ATOM 822 C C . GLN A 1 106 ? -21.345 9.745 9.649 1.00 60.25 106 GLN A C 1
ATOM 824 O O . GLN A 1 106 ? -21.625 8.590 9.984 1.00 60.25 106 GLN A O 1
ATOM 829 N N . THR A 1 107 ? -20.590 10.543 10.400 1.00 59.91 107 THR A N 1
ATOM 830 C CA . THR A 1 107 ? -20.243 10.218 11.782 1.00 59.91 107 THR A CA 1
ATOM 831 C C . THR A 1 107 ? -21.545 10.037 12.554 1.00 59.91 107 THR A C 1
ATOM 833 O O . THR A 1 107 ? -22.446 10.862 12.432 1.00 59.91 107 THR A O 1
ATOM 836 N N . TRP A 1 108 ? -21.672 8.947 13.312 1.00 59.94 108 TRP A N 1
ATOM 837 C CA . TRP A 1 108 ? -22.864 8.724 14.125 1.00 59.94 108 TRP A CA 1
ATOM 838 C C . TRP A 1 108 ? -23.039 9.889 15.105 1.00 59.94 108 TRP A C 1
ATOM 840 O O . TRP A 1 108 ? -22.164 10.141 15.934 1.00 59.94 108 TRP A O 1
ATOM 850 N N . GLU A 1 109 ? -24.159 10.598 14.996 1.00 69.69 109 GLU A N 1
ATOM 851 C CA . GLU A 1 109 ? -24.571 11.605 15.967 1.00 69.69 109 GLU A CA 1
ATOM 852 C C . GLU A 1 109 ? -25.433 10.920 17.029 1.00 69.69 109 GLU A C 1
ATOM 854 O O . GLU A 1 109 ? -26.417 10.241 16.713 1.00 69.69 109 GLU A O 1
ATOM 859 N N . ALA A 1 110 ? -25.048 11.067 18.300 1.00 62.75 110 ALA A N 1
ATOM 860 C CA . ALA A 1 110 ? -25.862 10.586 19.403 1.00 62.75 110 ALA A CA 1
ATOM 861 C C . ALA A 1 110 ? -27.229 11.269 19.342 1.00 62.75 110 ALA A C 1
ATOM 863 O O . ALA A 1 110 ? -27.305 12.495 19.283 1.00 62.75 110 ALA A O 1
ATOM 864 N N . LYS A 1 111 ? -28.307 10.481 19.372 1.00 60.31 111 LYS A N 1
ATOM 865 C CA . LYS A 1 111 ? -29.639 11.046 19.588 1.00 60.31 111 LYS A CA 1
ATOM 866 C C . LYS A 1 111 ? -29.664 11.644 20.994 1.00 60.31 111 LYS A C 1
ATOM 868 O O . LYS A 1 111 ? -29.523 10.898 21.963 1.00 60.31 111 LYS A O 1
ATOM 873 N N . THR A 1 112 ? -29.773 12.967 21.065 1.00 57.28 112 THR A N 1
ATOM 874 C CA . THR A 1 112 ? -30.110 13.718 22.278 1.00 57.28 112 THR A CA 1
ATOM 875 C C . THR A 1 112 ? -31.513 13.395 22.765 1.00 57.28 112 THR A C 1
ATOM 877 O O . THR A 1 112 ? -32.385 13.077 21.922 1.00 57.28 112 THR A O 1
#